Protein AF-A0A117SSV2-F1 (afdb_monomer_lite)

Sequence (88 aa):
MGQPDGTGHSETFWGEFPLFRRLLEENILISLVGAEGLSNLPGEPWIGRYYAYQIPAHYWVLRAMIRRGSINVKPEDVLKEIGEIRVD

Secondary structure (DSSP, 8-state):
-PPP-SSSS-HHHHHT-HHHHHHHHTTSEEE-TTTTTTSPPP--TTB-SSEEESSHHHHHHHHHHHHHT-S---HHHHHHHHTSS---

Structure (mmCIF, N/CA/C/O backbone):
data_AF-A0A117SSV2-F1
#
_entry.id   AF-A0A117SSV2-F1
#
loop_
_atom_site.group_PDB
_atom_site.id
_atom_site.type_symbol
_atom_site.label_atom_id
_atom_site.label_alt_id
_atom_site.label_comp_id
_atom_site.label_asym_id
_atom_site.label_entity_id
_atom_site.label_seq_id
_atom_site.pdbx_PDB_ins_code
_atom_site.Cartn_x
_atom_site.Cartn_y
_atom_site.Cartn_z
_atom_site.occupancy
_atom_site.B_iso_or_equiv
_atom_site.auth_seq_id
_atom_site.auth_comp_id
_atom_site.auth_asym_id
_atom_site.auth_atom_id
_atom_site.pdbx_PDB_model_num
ATOM 1 N N . MET A 1 1 ? 17.849 20.386 -18.855 1.00 38.66 1 MET A N 1
ATOM 2 C CA . MET A 1 1 ? 17.263 19.041 -19.023 1.00 38.66 1 MET A CA 1
ATOM 3 C C . MET A 1 1 ? 17.923 18.142 -17.996 1.00 38.66 1 MET A C 1
ATOM 5 O O . MET A 1 1 ? 19.141 18.021 -18.050 1.00 38.66 1 MET A O 1
ATOM 9 N N . GLY A 1 2 ? 17.165 17.636 -17.020 1.00 45.00 2 GLY A N 1
ATOM 10 C CA . GLY A 1 2 ? 17.669 16.692 -16.017 1.00 45.00 2 GLY A CA 1
ATOM 11 C C . GLY A 1 2 ? 17.933 15.323 -16.644 1.00 45.00 2 GLY A C 1
ATOM 12 O O . GLY A 1 2 ? 17.255 14.945 -17.602 1.00 45.00 2 GLY A O 1
ATOM 13 N N . GLN A 1 3 ? 18.958 14.621 -16.162 1.00 41.16 3 GLN A N 1
ATOM 14 C CA . GLN A 1 3 ? 19.251 13.258 -16.601 1.00 41.16 3 GLN A CA 1
ATOM 15 C C . GLN A 1 3 ? 18.098 12.315 -16.211 1.00 41.16 3 GLN A C 1
ATOM 17 O O . GLN A 1 3 ? 17.529 12.485 -15.135 1.00 41.16 3 GLN A O 1
ATOM 22 N N . PRO A 1 4 ? 17.748 11.327 -17.053 1.00 54.31 4 PRO A N 1
ATOM 23 C CA . PRO A 1 4 ? 16.742 10.330 -16.708 1.00 54.31 4 PRO A CA 1
ATOM 24 C C . PRO A 1 4 ? 17.238 9.467 -15.540 1.00 54.31 4 PRO A C 1
ATOM 26 O O . PRO A 1 4 ? 18.366 8.976 -15.562 1.00 54.31 4 PRO A O 1
ATOM 29 N N . ASP A 1 5 ? 16.384 9.266 -14.539 1.00 60.00 5 ASP A N 1
ATOM 30 C CA . ASP A 1 5 ? 16.665 8.593 -13.258 1.00 60.00 5 ASP A CA 1
ATOM 31 C C . ASP A 1 5 ? 16.857 7.063 -13.360 1.00 60.00 5 ASP A C 1
ATOM 33 O O . ASP A 1 5 ? 16.782 6.342 -12.369 1.00 60.00 5 ASP A O 1
ATOM 37 N N . GLY A 1 6 ? 17.097 6.540 -14.565 1.00 52.62 6 GLY A N 1
ATOM 38 C CA . GLY A 1 6 ? 17.258 5.108 -14.809 1.00 52.62 6 GLY A CA 1
ATOM 39 C C . GLY A 1 6 ? 15.967 4.289 -14.687 1.00 52.62 6 GLY A C 1
ATOM 40 O O . GLY A 1 6 ? 16.010 3.091 -14.947 1.00 52.62 6 GLY A O 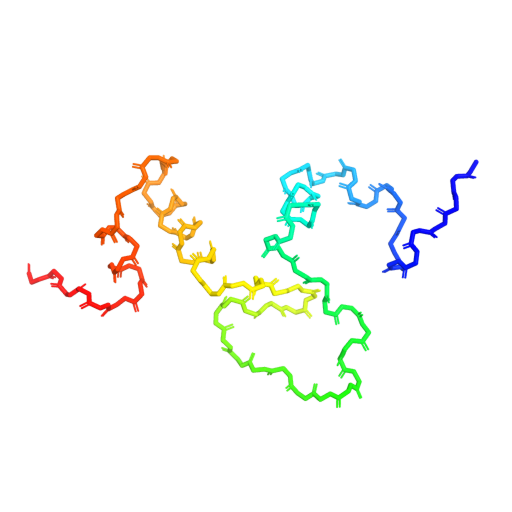1
ATOM 41 N N . THR A 1 7 ? 14.819 4.902 -14.364 1.00 59.75 7 THR A N 1
ATOM 42 C CA . THR A 1 7 ? 13.529 4.194 -14.238 1.00 59.75 7 THR A CA 1
ATOM 43 C C . THR A 1 7 ? 12.738 4.118 -15.545 1.00 59.75 7 THR A C 1
ATOM 45 O O . THR A 1 7 ? 11.682 3.496 -15.594 1.00 59.75 7 THR A O 1
ATOM 48 N N . GLY A 1 8 ? 13.233 4.741 -16.622 1.00 50.19 8 GLY A N 1
ATOM 49 C CA . GLY A 1 8 ? 12.524 4.815 -17.905 1.00 50.19 8 GLY A CA 1
ATOM 50 C C . GLY A 1 8 ? 11.347 5.800 -17.914 1.00 50.19 8 GLY A C 1
ATOM 51 O O . GLY A 1 8 ? 10.672 5.929 -18.933 1.00 50.19 8 GLY A O 1
ATOM 52 N N . HIS A 1 9 ? 11.131 6.536 -16.823 1.00 54.06 9 HIS A N 1
ATOM 53 C CA . HIS A 1 9 ? 10.104 7.563 -16.703 1.00 54.06 9 HIS A CA 1
ATOM 54 C C . HIS A 1 9 ? 10.756 8.943 -16.564 1.00 54.06 9 HIS A C 1
ATOM 56 O O . HIS A 1 9 ? 11.765 9.110 -15.885 1.00 54.06 9 HIS A O 1
ATOM 62 N N . SER A 1 10 ? 10.215 9.953 -17.246 1.00 50.59 10 SER A N 1
ATOM 63 C CA . SER A 1 10 ? 10.681 11.330 -17.078 1.00 50.59 10 SER A CA 1
ATOM 64 C C . SER A 1 10 ? 10.251 11.867 -15.709 1.00 50.59 10 SER A C 1
ATOM 66 O O . SER A 1 10 ? 9.158 11.546 -15.244 1.00 50.59 10 SER A O 1
ATOM 68 N N . GLU A 1 11 ? 11.052 12.747 -15.090 1.00 49.66 11 GLU A N 1
ATOM 69 C CA . GLU A 1 11 ? 10.701 13.449 -13.833 1.00 49.66 11 GLU A CA 1
ATOM 70 C C . GLU A 1 11 ? 9.286 14.066 -13.859 1.00 49.66 11 GLU A C 1
ATOM 72 O O . GLU A 1 11 ? 8.633 14.194 -12.823 1.00 49.66 11 GLU A O 1
ATOM 77 N N . THR A 1 12 ? 8.789 14.413 -15.049 1.00 51.31 12 THR A N 1
ATOM 78 C CA . THR A 1 12 ? 7.432 14.914 -15.291 1.00 51.31 12 THR A CA 1
ATOM 79 C C . THR A 1 12 ? 6.321 13.906 -14.993 1.00 51.31 12 THR A C 1
ATOM 81 O O . THR A 1 12 ? 5.290 14.322 -14.484 1.00 51.31 12 THR A O 1
ATOM 84 N N . PHE A 1 13 ? 6.508 12.603 -15.234 1.00 54.72 13 PHE A N 1
ATOM 85 C CA . PHE A 1 13 ? 5.467 11.596 -14.973 1.00 54.72 13 PHE A CA 1
ATOM 86 C C . PHE A 1 13 ? 5.246 11.384 -13.465 1.00 54.72 13 PHE A C 1
ATOM 88 O O . PHE A 1 13 ? 4.124 11.203 -12.999 1.00 54.72 13 PHE A O 1
ATOM 95 N N . TRP A 1 14 ? 6.321 11.473 -12.677 1.00 50.59 14 TRP A N 1
ATOM 96 C CA . TRP A 1 14 ? 6.277 11.326 -11.220 1.00 50.59 14 TRP A CA 1
ATOM 97 C C . TRP A 1 14 ? 5.812 12.586 -10.487 1.00 50.59 14 TRP A C 1
ATOM 99 O O . TRP A 1 14 ? 5.256 12.494 -9.391 1.00 50.59 14 TRP A O 1
ATOM 109 N N . GLY A 1 15 ? 6.028 13.763 -11.082 1.00 55.94 15 GLY A N 1
ATOM 110 C CA . GLY A 1 15 ? 5.587 15.045 -10.528 1.00 55.94 15 GLY A CA 1
ATOM 111 C C . GLY A 1 15 ? 4.065 15.174 -10.398 1.00 55.94 15 GLY A C 1
ATOM 112 O O . GLY A 1 15 ? 3.594 15.919 -9.542 1.00 55.94 15 GLY A O 1
ATOM 113 N N . GLU A 1 16 ? 3.300 14.420 -11.192 1.00 65.12 16 GLU A N 1
ATOM 114 C CA . GLU A 1 16 ? 1.830 14.469 -11.216 1.00 65.12 16 GLU A CA 1
ATOM 115 C C . GLU A 1 16 ? 1.163 13.652 -10.093 1.00 65.12 16 GLU A C 1
ATOM 117 O O . GLU A 1 16 ? -0.008 13.872 -9.780 1.00 65.12 16 GLU A O 1
ATOM 122 N N . PHE A 1 17 ? 1.902 12.759 -9.421 1.00 75.94 17 PHE A N 1
ATOM 123 C CA . PHE A 1 17 ? 1.375 11.891 -8.360 1.00 75.94 17 PHE A CA 1
ATOM 124 C C . PHE A 1 17 ? 2.222 11.984 -7.080 1.00 75.94 17 PHE A C 1
ATOM 126 O O . PHE A 1 17 ? 2.980 11.063 -6.759 1.00 75.94 17 PHE A O 1
ATOM 133 N N . PRO A 1 18 ? 2.090 13.068 -6.293 1.00 85.00 18 PRO A N 1
ATOM 134 C CA . PRO A 1 18 ? 2.955 13.323 -5.140 1.00 85.00 18 PRO A CA 1
ATOM 135 C C . PRO A 1 18 ? 2.897 12.219 -4.075 1.00 85.00 18 PRO A C 1
ATOM 137 O O . PRO A 1 18 ? 3.928 11.875 -3.503 1.00 85.00 18 PRO A O 1
ATOM 140 N N . LEU A 1 19 ? 1.729 11.607 -3.842 1.00 84.31 19 LEU A N 1
ATOM 141 C CA . LEU A 1 19 ? 1.620 10.456 -2.937 1.00 84.31 19 LEU A CA 1
ATOM 142 C C . LEU A 1 19 ? 2.432 9.265 -3.455 1.00 84.31 19 LEU A C 1
ATOM 144 O O . LEU A 1 19 ? 3.178 8.652 -2.703 1.00 84.31 19 LEU A O 1
ATOM 148 N N . PHE A 1 20 ? 2.306 8.959 -4.744 1.00 85.56 20 PHE A N 1
ATOM 149 C CA . PHE A 1 20 ? 2.983 7.825 -5.356 1.00 85.56 20 PHE A CA 1
ATOM 150 C C . PHE A 1 20 ? 4.508 7.958 -5.259 1.00 85.56 20 PHE A C 1
ATOM 152 O O . PHE A 1 20 ? 5.186 7.027 -4.826 1.00 85.56 20 PHE A O 1
ATOM 159 N N . ARG A 1 21 ? 5.033 9.150 -5.571 1.00 87.88 21 ARG A N 1
ATOM 160 C CA . ARG A 1 21 ? 6.455 9.474 -5.416 1.00 87.88 21 ARG A CA 1
ATOM 161 C C . ARG A 1 21 ? 6.940 9.241 -3.985 1.00 87.88 21 ARG A C 1
ATOM 163 O O . ARG A 1 21 ? 7.950 8.575 -3.793 1.00 87.88 21 ARG A O 1
ATOM 170 N N . ARG A 1 22 ? 6.194 9.721 -2.983 1.00 91.69 22 ARG A N 1
ATOM 171 C CA . ARG A 1 22 ? 6.545 9.507 -1.570 1.00 91.69 22 ARG A CA 1
ATOM 172 C C . ARG A 1 22 ? 6.555 8.028 -1.197 1.00 91.69 22 ARG A C 1
ATOM 174 O O . ARG A 1 22 ? 7.459 7.596 -0.501 1.00 91.69 22 ARG A O 1
ATOM 181 N N . LEU A 1 23 ? 5.602 7.232 -1.680 1.00 92.50 23 LEU A N 1
ATOM 182 C CA . LEU A 1 23 ? 5.589 5.792 -1.403 1.00 92.50 23 LEU A CA 1
ATOM 183 C C . LEU A 1 23 ? 6.808 5.064 -1.996 1.00 92.50 23 LEU A C 1
ATOM 185 O O . LEU A 1 23 ? 7.263 4.086 -1.407 1.00 92.50 23 LEU A O 1
ATOM 189 N N . LEU A 1 24 ? 7.347 5.521 -3.130 1.00 92.12 24 LEU A N 1
ATOM 190 C CA . LEU A 1 24 ? 8.614 5.009 -3.661 1.00 92.12 24 LEU A CA 1
ATOM 191 C C . LEU A 1 24 ? 9.817 5.480 -2.832 1.00 92.12 24 LEU A C 1
ATOM 193 O O . LEU A 1 24 ? 10.633 4.655 -2.435 1.00 92.12 24 LEU A O 1
ATOM 197 N N . GLU A 1 25 ? 9.914 6.783 -2.549 1.00 92.56 25 GLU A N 1
ATOM 198 C CA . GLU A 1 25 ? 11.028 7.388 -1.794 1.00 92.56 25 GLU A CA 1
ATOM 199 C C . GLU A 1 25 ? 11.171 6.794 -0.381 1.00 92.56 25 GLU A C 1
ATOM 201 O O . GLU A 1 25 ? 12.284 6.610 0.107 1.00 92.56 25 GLU A O 1
ATOM 206 N N . GLU A 1 26 ? 10.053 6.432 0.252 1.00 94.19 26 GLU A N 1
ATOM 207 C CA . GLU A 1 26 ? 10.008 5.827 1.590 1.00 94.19 26 GLU A CA 1
ATOM 208 C C . GLU A 1 26 ? 10.087 4.282 1.557 1.00 94.19 26 GLU A C 1
ATOM 210 O O . GLU A 1 26 ? 9.866 3.628 2.575 1.00 94.19 26 GLU A O 1
ATOM 215 N N . ASN A 1 27 ? 10.385 3.669 0.402 1.00 93.88 27 ASN A N 1
ATOM 216 C CA . ASN A 1 27 ? 10.469 2.210 0.211 1.00 93.88 27 ASN A CA 1
ATOM 217 C C . ASN A 1 27 ? 9.189 1.429 0.580 1.00 93.88 27 ASN A C 1
ATOM 219 O O . ASN A 1 27 ? 9.231 0.267 0.988 1.00 93.88 27 ASN A O 1
ATOM 223 N N . ILE A 1 28 ? 8.022 2.048 0.414 1.00 95.81 28 ILE A N 1
ATOM 224 C CA . ILE A 1 28 ? 6.726 1.383 0.596 1.00 95.81 28 ILE A CA 1
ATOM 225 C C . ILE A 1 28 ? 6.332 0.627 -0.679 1.00 95.81 28 ILE A C 1
ATOM 227 O O . ILE A 1 28 ? 5.850 -0.508 -0.606 1.00 95.81 28 ILE A O 1
ATOM 231 N N . LEU A 1 29 ? 6.563 1.239 -1.843 1.00 95.00 29 LEU A N 1
ATOM 232 C CA . LEU A 1 29 ? 6.404 0.629 -3.163 1.00 95.00 29 LEU A CA 1
ATOM 233 C C . LEU A 1 29 ? 7.766 0.277 -3.774 1.00 95.00 29 LEU A C 1
ATOM 235 O O . LEU A 1 29 ? 8.790 0.867 -3.437 1.00 95.00 29 LEU A O 1
ATOM 239 N N . ILE A 1 30 ? 7.769 -0.675 -4.702 1.00 93.00 30 ILE A N 1
ATOM 240 C CA . ILE A 1 30 ? 8.895 -0.991 -5.586 1.00 93.00 30 ILE A CA 1
ATOM 241 C C . ILE A 1 30 ? 8.414 -1.023 -7.034 1.00 93.00 30 ILE A C 1
ATOM 243 O O . ILE A 1 30 ? 7.300 -1.475 -7.309 1.00 93.00 30 ILE A O 1
ATOM 247 N N . SER A 1 31 ? 9.250 -0.538 -7.952 1.00 90.06 31 SER A N 1
ATOM 248 C CA . SER A 1 31 ? 9.016 -0.658 -9.393 1.00 90.06 31 SER A CA 1
ATOM 249 C C . SER A 1 31 ? 9.223 -2.093 -9.861 1.00 90.06 31 SER A C 1
ATOM 251 O O . SER A 1 31 ? 10.226 -2.720 -9.533 1.00 90.06 31 SER A O 1
ATOM 253 N N . LEU A 1 32 ? 8.274 -2.595 -10.646 1.00 89.12 32 LEU A N 1
ATOM 254 C CA . LEU A 1 32 ? 8.364 -3.868 -11.362 1.00 89.12 32 LEU A CA 1
ATOM 255 C C . LEU A 1 32 ? 8.684 -3.664 -12.848 1.00 89.12 32 LEU A C 1
ATOM 257 O O . LEU A 1 32 ? 8.771 -4.642 -13.584 1.00 89.12 32 LEU A O 1
ATOM 261 N N . VAL A 1 33 ? 8.854 -2.415 -13.293 1.00 85.44 33 VAL A N 1
ATOM 262 C CA . VAL A 1 33 ? 9.221 -2.103 -14.679 1.00 85.44 33 VAL A CA 1
ATOM 263 C C . VAL A 1 33 ? 10.541 -2.795 -15.020 1.00 85.44 33 VAL A C 1
ATOM 265 O O . VAL A 1 33 ? 11.546 -2.611 -14.334 1.00 85.44 33 VAL A O 1
ATOM 268 N N . GLY A 1 34 ? 10.532 -3.604 -16.077 1.00 81.38 34 GLY A N 1
ATOM 269 C CA . GLY A 1 34 ? 11.668 -4.417 -16.510 1.00 81.38 34 GLY A CA 1
ATOM 270 C C . GLY A 1 34 ? 11.697 -5.827 -15.911 1.00 81.38 34 GLY A C 1
ATOM 271 O O . GLY A 1 34 ? 12.486 -6.656 -16.365 1.00 81.38 34 GLY A O 1
ATOM 272 N N . ALA A 1 35 ? 10.833 -6.138 -14.940 1.00 81.31 35 ALA A N 1
ATOM 273 C CA . ALA A 1 35 ? 10.703 -7.481 -14.377 1.00 81.31 35 ALA A CA 1
ATOM 274 C C . ALA A 1 35 ? 9.740 -8.376 -15.177 1.00 81.31 35 ALA A C 1
ATOM 276 O O . ALA A 1 35 ? 9.764 -9.595 -15.000 1.00 81.31 35 ALA A O 1
ATOM 277 N N . GLU A 1 36 ? 8.934 -7.812 -16.087 1.00 74.19 36 GLU A N 1
ATOM 278 C CA . GLU A 1 36 ? 7.908 -8.543 -16.846 1.00 74.19 36 GLU A CA 1
ATOM 279 C C . GLU A 1 36 ? 8.496 -9.658 -17.728 1.00 74.19 36 GLU A C 1
ATOM 281 O O . GLU A 1 36 ? 7.810 -10.626 -18.049 1.00 74.19 36 GLU A O 1
ATOM 286 N N . GLY A 1 37 ? 9.771 -9.534 -18.112 1.00 76.75 37 GLY A N 1
ATOM 287 C CA . GLY A 1 37 ? 10.492 -10.526 -18.914 1.00 76.75 37 GLY A CA 1
ATOM 288 C C . GLY A 1 37 ? 11.255 -11.581 -18.109 1.00 76.75 37 GLY A C 1
ATOM 289 O O . GLY A 1 37 ? 11.816 -12.494 -18.710 1.00 76.75 37 GLY A O 1
ATOM 290 N N . LEU A 1 38 ? 11.317 -11.463 -16.777 1.00 82.12 38 LEU A N 1
ATOM 291 C CA . LEU A 1 38 ? 12.134 -12.345 -15.934 1.00 82.12 38 LEU A CA 1
ATOM 292 C C . LEU A 1 38 ? 11.354 -13.565 -15.436 1.00 82.12 38 LEU A C 1
ATOM 294 O O . LEU A 1 38 ? 11.901 -14.663 -15.360 1.00 82.12 38 LEU A O 1
ATOM 298 N N . SER A 1 39 ? 10.084 -13.376 -15.075 1.00 82.31 39 SER A N 1
ATOM 299 C CA . SER A 1 39 ? 9.188 -14.440 -14.609 1.00 82.31 39 SER A CA 1
ATOM 300 C C . SER A 1 39 ? 7.740 -13.946 -14.557 1.00 82.31 39 SER A C 1
ATOM 302 O O . SER A 1 39 ? 7.487 -12.743 -14.607 1.00 82.31 39 SER A O 1
ATOM 304 N N . ASN A 1 40 ? 6.787 -14.867 -14.399 1.00 86.38 40 ASN A N 1
ATOM 305 C CA . ASN A 1 40 ? 5.414 -14.488 -14.075 1.00 86.38 40 ASN A CA 1
ATOM 306 C C . ASN A 1 40 ? 5.348 -13.930 -12.650 1.00 86.38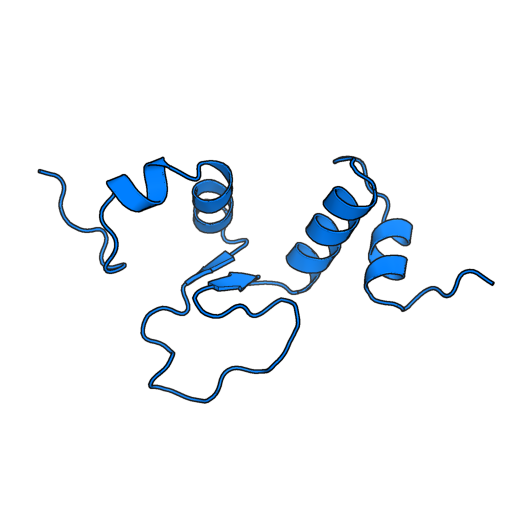 40 ASN A C 1
ATOM 308 O O . ASN A 1 40 ? 5.796 -14.580 -11.704 1.00 86.38 40 ASN A O 1
ATOM 312 N N . LEU A 1 41 ? 4.741 -12.755 -12.495 1.00 87.00 41 LEU A N 1
ATOM 313 C CA . LEU A 1 41 ? 4.486 -12.177 -11.181 1.00 87.00 41 LEU A CA 1
ATOM 314 C C . LEU A 1 41 ? 3.364 -12.946 -10.452 1.00 87.00 41 LEU A C 1
ATOM 316 O O . LEU A 1 41 ? 2.408 -13.383 -11.102 1.00 87.00 41 LEU A O 1
ATOM 320 N N . PRO A 1 42 ? 3.436 -13.098 -9.116 1.00 86.12 42 PRO A N 1
ATOM 321 C CA . PRO A 1 42 ? 2.345 -13.674 -8.336 1.00 86.12 42 PRO A CA 1
ATOM 322 C C . PRO A 1 42 ? 1.075 -12.816 -8.428 1.00 86.12 42 PRO A C 1
ATOM 324 O O . PRO A 1 42 ? 1.146 -11.590 -8.470 1.00 86.12 42 PRO A O 1
ATOM 327 N N . GLY A 1 43 ? -0.096 -13.457 -8.400 1.00 89.44 43 GLY A N 1
ATOM 328 C CA . GLY A 1 43 ? -1.407 -12.794 -8.467 1.00 89.44 43 GLY A CA 1
ATOM 329 C C . GLY A 1 43 ? -1.890 -12.194 -7.142 1.00 89.44 43 GLY A C 1
ATOM 330 O O . GLY A 1 43 ? -3.093 -12.155 -6.896 1.00 89.44 43 GLY A O 1
ATOM 331 N N . GLU A 1 44 ? -0.968 -11.788 -6.272 1.00 94.12 44 GLU A N 1
ATOM 332 C CA . GLU A 1 44 ? -1.290 -11.281 -4.939 1.00 94.12 44 GLU A CA 1
ATOM 333 C C . GLU A 1 44 ? -1.850 -9.853 -5.001 1.00 94.12 44 GLU A C 1
ATOM 335 O O . GLU A 1 44 ? -1.403 -9.046 -5.817 1.00 94.12 44 GLU A O 1
ATOM 340 N N . PRO A 1 45 ? -2.780 -9.470 -4.110 1.00 93.19 45 PRO A N 1
ATOM 341 C CA . PRO A 1 45 ? -3.463 -8.179 -4.194 1.00 93.19 45 PRO A CA 1
ATOM 342 C C . PRO A 1 45 ? -2.541 -6.969 -3.964 1.00 93.19 45 PRO A C 1
ATOM 344 O O . PRO A 1 45 ? -2.882 -5.855 -4.362 1.00 9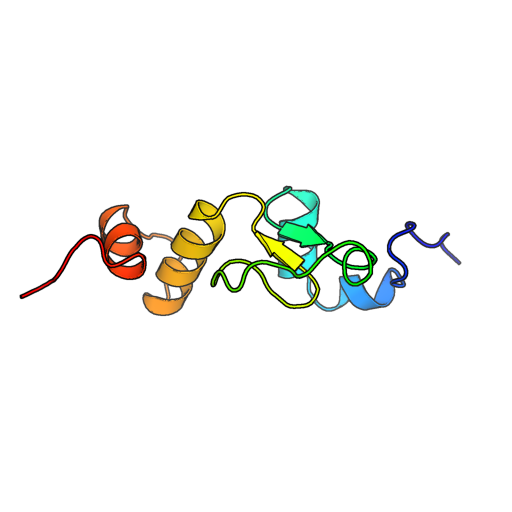3.19 45 PRO A O 1
ATOM 347 N N . TRP A 1 46 ? -1.378 -7.174 -3.340 1.00 95.06 46 TRP A N 1
ATOM 348 C CA . TRP A 1 46 ? -0.349 -6.150 -3.142 1.00 95.06 46 TRP A CA 1
ATOM 349 C C . TRP A 1 46 ? 0.670 -6.066 -4.292 1.00 95.06 46 TRP A C 1
ATOM 351 O O . TRP A 1 46 ? 1.599 -5.258 -4.217 1.00 95.06 46 TRP A O 1
ATOM 361 N N . ILE A 1 47 ? 0.505 -6.869 -5.348 1.00 93.38 47 ILE A N 1
ATOM 362 C CA . ILE A 1 47 ? 1.333 -6.863 -6.557 1.00 93.38 47 ILE A CA 1
ATOM 363 C C . ILE A 1 47 ? 0.483 -6.340 -7.718 1.00 93.38 47 ILE A C 1
ATOM 365 O O . ILE A 1 47 ? -0.479 -6.965 -8.159 1.00 93.38 47 ILE A O 1
ATOM 369 N N . GLY A 1 48 ? 0.821 -5.147 -8.197 1.00 89.12 48 GLY A N 1
ATOM 370 C CA . GLY A 1 48 ? 0.214 -4.542 -9.376 1.00 89.12 48 GLY A CA 1
ATOM 371 C C . GLY A 1 48 ? 0.992 -4.859 -10.651 1.00 89.12 48 GLY A C 1
ATOM 372 O O . GLY A 1 48 ? 1.971 -5.597 -10.654 1.00 89.12 48 GLY A O 1
ATOM 373 N N . ARG A 1 49 ? 0.569 -4.243 -11.761 1.00 85.25 49 ARG A N 1
ATOM 374 C CA . ARG A 1 49 ? 1.218 -4.428 -13.068 1.00 85.25 49 ARG A CA 1
ATOM 375 C C . ARG A 1 49 ? 2.635 -3.847 -13.123 1.00 85.25 49 ARG A C 1
ATOM 377 O O . ARG A 1 49 ? 3.517 -4.480 -13.678 1.00 85.25 49 ARG A O 1
ATOM 384 N N . TYR A 1 50 ? 2.816 -2.641 -12.589 1.00 87.12 50 TYR A N 1
ATOM 385 C CA . TYR A 1 50 ? 4.069 -1.882 -12.701 1.00 87.12 50 TYR A CA 1
ATOM 386 C C . TYR A 1 50 ? 4.758 -1.661 -11.355 1.00 87.12 50 TYR A C 1
ATOM 388 O O . TYR A 1 50 ? 5.915 -1.257 -11.323 1.00 87.12 50 TYR A O 1
ATOM 396 N N . TYR A 1 51 ? 4.060 -1.923 -10.247 1.00 91.62 51 TYR A N 1
ATOM 397 C CA . TYR A 1 51 ? 4.568 -1.719 -8.894 1.00 91.62 51 TYR A CA 1
ATOM 398 C C . TYR A 1 51 ? 3.990 -2.759 -7.950 1.00 91.62 51 TYR A C 1
ATOM 400 O O . TYR A 1 51 ? 2.853 -3.198 -8.128 1.00 91.62 51 TYR A O 1
ATOM 408 N N . ALA A 1 52 ? 4.742 -3.085 -6.909 1.00 94.38 52 ALA A N 1
ATOM 409 C CA . ALA A 1 52 ? 4.265 -3.856 -5.770 1.00 94.38 52 ALA A CA 1
ATOM 410 C C . ALA A 1 52 ? 4.515 -3.088 -4.474 1.00 94.38 52 ALA A C 1
ATOM 412 O O . ALA A 1 52 ? 5.430 -2.269 -4.397 1.00 94.38 52 ALA A O 1
ATOM 413 N N . TYR A 1 53 ? 3.740 -3.387 -3.436 1.00 96.12 53 TYR A N 1
ATOM 414 C CA . TYR A 1 53 ? 4.146 -3.036 -2.080 1.00 96.12 53 TYR A CA 1
ATOM 415 C C . TYR A 1 53 ? 5.299 -3.938 -1.649 1.00 96.12 53 TYR A C 1
ATOM 417 O O . TYR A 1 53 ? 5.209 -5.158 -1.780 1.00 96.12 53 TYR A O 1
ATOM 425 N N . GLN A 1 54 ? 6.365 -3.342 -1.108 1.00 93.81 54 GLN A N 1
ATOM 426 C CA . GLN A 1 54 ? 7.550 -4.092 -0.674 1.00 93.81 54 GLN A CA 1
ATOM 427 C C . GLN A 1 54 ? 7.230 -5.048 0.481 1.00 93.81 54 GLN A C 1
ATOM 429 O O . GLN A 1 54 ? 7.761 -6.153 0.550 1.00 93.81 54 GLN A O 1
ATOM 434 N N . ILE A 1 55 ? 6.325 -4.631 1.370 1.00 95.25 55 ILE A N 1
ATOM 435 C CA . ILE A 1 55 ? 5.819 -5.441 2.480 1.00 95.25 55 ILE A CA 1
ATOM 436 C C . ILE A 1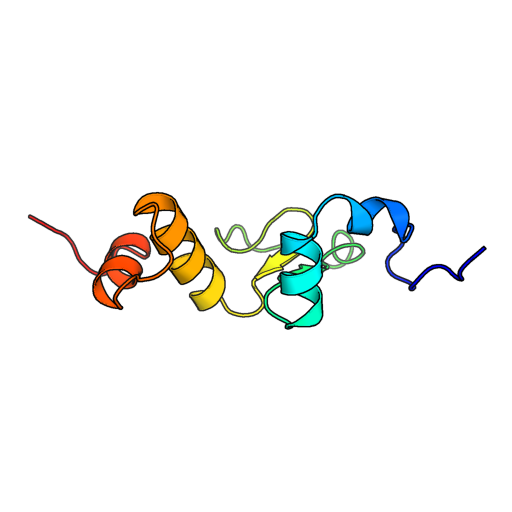 55 ? 4.293 -5.520 2.339 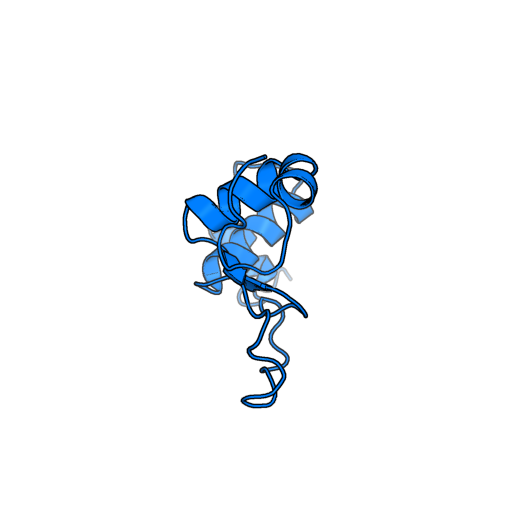1.00 95.25 55 ILE A C 1
ATOM 438 O O . ILE A 1 55 ? 3.655 -4.462 2.297 1.00 95.25 55 ILE A O 1
ATOM 442 N N . PRO A 1 56 ? 3.681 -6.722 2.330 1.00 94.25 56 PRO A N 1
ATOM 443 C CA . PRO A 1 56 ? 2.227 -6.883 2.205 1.00 94.25 56 PRO A CA 1
ATOM 444 C C . PRO A 1 56 ? 1.426 -6.077 3.237 1.00 94.25 56 PRO A C 1
ATOM 446 O O . PRO A 1 56 ? 0.340 -5.586 2.943 1.00 94.25 56 PRO A O 1
ATOM 449 N N . ALA A 1 57 ? 1.974 -5.879 4.440 1.00 94.19 57 ALA A N 1
ATOM 450 C CA . ALA A 1 57 ? 1.342 -5.087 5.494 1.00 94.19 57 ALA A CA 1
ATOM 451 C C . ALA A 1 57 ? 1.034 -3.640 5.063 1.00 94.19 57 ALA A C 1
ATOM 453 O O . ALA A 1 57 ? -0.019 -3.118 5.422 1.00 94.19 57 ALA A O 1
ATOM 454 N N . HIS A 1 58 ? 1.890 -3.006 4.251 1.00 95.62 58 HIS A N 1
ATOM 455 C CA . HIS A 1 58 ? 1.637 -1.646 3.763 1.00 95.62 58 HIS A CA 1
ATOM 456 C C . HIS A 1 58 ? 0.370 -1.570 2.905 1.00 95.62 58 HIS A C 1
ATOM 458 O O . HIS A 1 58 ? -0.421 -0.641 3.065 1.00 95.62 58 HIS A O 1
ATOM 464 N N . TYR A 1 59 ? 0.151 -2.570 2.043 1.00 95.88 59 TYR A N 1
ATOM 465 C CA . TYR A 1 59 ? -1.066 -2.675 1.240 1.00 95.88 59 TYR A CA 1
ATOM 466 C C . TYR A 1 59 ? -2.304 -2.747 2.134 1.00 95.88 59 TYR A C 1
ATOM 468 O O . TYR A 1 59 ? -3.246 -1.979 1.949 1.00 95.88 59 TYR A O 1
ATOM 476 N N . TRP A 1 60 ? -2.292 -3.638 3.128 1.00 96.88 60 TRP A N 1
ATOM 477 C CA . TRP A 1 60 ? -3.448 -3.856 3.995 1.00 96.88 60 TRP A CA 1
ATOM 478 C C . TRP A 1 60 ? -3.764 -2.644 4.873 1.00 96.88 60 TRP A C 1
ATOM 480 O O . TRP A 1 60 ? -4.932 -2.282 5.006 1.00 96.88 60 TRP A O 1
ATOM 490 N N . VAL A 1 61 ? -2.744 -1.960 5.400 1.00 96.31 61 VAL A N 1
ATOM 491 C CA . VAL A 1 61 ? -2.925 -0.718 6.168 1.00 96.31 61 VAL A CA 1
ATOM 492 C C . VAL A 1 61 ? -3.530 0.383 5.296 1.00 96.31 61 VAL A C 1
ATOM 494 O O . VAL A 1 61 ? -4.534 0.982 5.680 1.00 96.31 61 VAL A O 1
ATOM 497 N N . LEU A 1 62 ? -2.978 0.625 4.102 1.00 94.75 62 LEU A N 1
ATOM 498 C CA . LEU A 1 62 ? -3.512 1.635 3.182 1.00 94.75 62 LEU A CA 1
ATOM 499 C C . LEU A 1 62 ? -4.931 1.296 2.724 1.00 94.75 62 LEU A C 1
ATOM 501 O O . LEU A 1 62 ? -5.791 2.175 2.668 1.00 94.75 62 LEU A O 1
ATOM 505 N N . ARG A 1 63 ? -5.210 0.019 2.451 1.00 95.19 63 ARG A N 1
ATOM 506 C CA . ARG A 1 63 ? -6.554 -0.449 2.105 1.00 95.19 63 ARG A CA 1
ATOM 507 C C . ARG A 1 63 ? -7.542 -0.184 3.238 1.00 95.19 63 ARG A C 1
ATOM 509 O O . ARG A 1 63 ? -8.614 0.351 2.965 1.00 95.19 63 ARG A O 1
ATOM 516 N N . ALA A 1 64 ? -7.171 -0.473 4.487 1.00 97.00 64 ALA A N 1
ATOM 517 C CA . ALA A 1 64 ? -7.994 -0.175 5.658 1.00 97.00 64 ALA A CA 1
ATOM 518 C C . ALA A 1 64 ? -8.245 1.333 5.803 1.00 97.00 64 ALA A C 1
ATOM 520 O O . ALA A 1 64 ? -9.384 1.748 6.025 1.00 97.00 64 ALA A O 1
ATOM 521 N N . MET A 1 65 ? -7.214 2.165 5.605 1.00 96.75 65 MET A N 1
ATOM 522 C CA . MET A 1 65 ? -7.351 3.625 5.657 1.00 96.75 65 MET A CA 1
ATOM 523 C C . MET A 1 65 ? -8.339 4.137 4.606 1.00 96.75 65 MET A C 1
ATOM 525 O O . MET A 1 65 ? -9.220 4.938 4.921 1.00 96.75 65 MET A O 1
ATOM 529 N N . ILE A 1 66 ? -8.232 3.638 3.371 1.00 94.75 66 ILE A N 1
ATOM 530 C CA . ILE A 1 66 ? -9.115 4.007 2.258 1.00 94.75 66 ILE A CA 1
ATOM 531 C C . ILE A 1 66 ? -10.548 3.540 2.526 1.00 94.75 66 ILE A C 1
ATOM 533 O O . ILE A 1 66 ? -11.484 4.324 2.382 1.00 94.75 66 ILE A O 1
ATOM 537 N N . ARG A 1 67 ? -10.735 2.284 2.949 1.00 95.06 67 ARG A N 1
ATOM 538 C CA . ARG A 1 67 ? -12.056 1.701 3.232 1.00 95.06 67 ARG A CA 1
ATOM 539 C C . ARG A 1 67 ? -12.775 2.410 4.371 1.00 95.06 67 ARG A C 1
ATOM 541 O O . ARG A 1 67 ? -13.980 2.624 4.285 1.00 95.06 67 ARG A O 1
ATOM 548 N N . ARG A 1 68 ? -12.037 2.794 5.413 1.00 95.75 68 ARG A N 1
ATOM 549 C CA . ARG A 1 68 ? -12.564 3.535 6.565 1.00 95.75 68 ARG A CA 1
ATOM 550 C C . ARG A 1 68 ? -12.683 5.040 6.306 1.00 95.75 68 ARG A C 1
ATOM 552 O O . ARG A 1 68 ? -13.340 5.729 7.079 1.00 95.75 68 ARG A O 1
ATOM 559 N N . GLY A 1 69 ? -12.039 5.557 5.259 1.00 95.94 69 GLY A N 1
ATOM 560 C CA . GLY A 1 69 ? -11.955 6.991 4.984 1.00 95.94 69 GLY A CA 1
ATOM 561 C C . GLY A 1 69 ? -11.182 7.763 6.060 1.00 95.94 69 GLY A C 1
ATOM 562 O O . GLY A 1 69 ? -11.507 8.911 6.349 1.00 95.94 69 GLY A O 1
ATOM 563 N N . SER A 1 70 ? -10.196 7.133 6.707 1.00 95.75 70 SER A N 1
ATOM 564 C CA . SER A 1 70 ? -9.452 7.724 7.825 1.00 95.75 70 SER A CA 1
ATOM 565 C C . SER A 1 70 ? -8.015 7.224 7.875 1.00 95.75 70 SER A C 1
ATOM 567 O O . SER A 1 70 ? -7.770 6.031 7.745 1.00 95.75 70 SER A O 1
ATOM 569 N N . ILE A 1 71 ? -7.068 8.123 8.153 1.00 94.00 71 ILE A N 1
ATOM 570 C CA . ILE A 1 71 ? -5.659 7.762 8.383 1.00 94.00 71 ILE A CA 1
ATOM 571 C C . ILE A 1 71 ? -5.426 7.102 9.751 1.00 94.00 71 ILE A C 1
ATOM 573 O O . ILE A 1 71 ? -4.409 6.454 9.957 1.00 94.00 71 ILE A O 1
ATOM 577 N N . ASN A 1 72 ? -6.352 7.258 10.701 1.00 96.25 72 ASN A N 1
ATOM 578 C CA . ASN A 1 72 ? -6.203 6.721 12.052 1.00 96.25 72 ASN A CA 1
ATOM 579 C C . ASN A 1 72 ? -6.896 5.358 12.171 1.00 96.25 72 ASN A C 1
ATOM 581 O O . ASN A 1 72 ? -7.950 5.256 12.803 1.00 96.25 72 ASN A O 1
ATOM 585 N N . VAL A 1 73 ? -6.355 4.340 11.504 1.00 96.00 73 VAL A N 1
ATOM 586 C CA . VAL A 1 73 ? -6.849 2.953 11.568 1.00 96.00 73 VAL A CA 1
ATOM 587 C C . VAL A 1 73 ? -6.223 2.191 12.727 1.00 96.00 73 VAL A C 1
ATOM 589 O O . VAL A 1 73 ? -5.073 2.431 13.092 1.00 96.00 73 VAL A O 1
ATOM 592 N N . LYS A 1 74 ? -6.977 1.256 13.299 1.00 96.06 74 LYS A N 1
ATOM 593 C CA . LYS A 1 74 ? -6.484 0.352 14.338 1.00 96.06 74 LYS A CA 1
ATOM 594 C C . LYS A 1 74 ? -6.046 -0.990 13.740 1.00 96.06 74 LYS A C 1
ATOM 596 O O . LYS A 1 74 ? -6.481 -1.326 12.637 1.00 96.06 74 LYS A O 1
ATOM 601 N N . PRO A 1 75 ? -5.238 -1.795 14.453 1.00 94.50 75 PRO A N 1
ATOM 602 C CA . PRO A 1 75 ? -4.872 -3.135 13.996 1.00 94.50 75 PRO A CA 1
ATOM 603 C C . PRO A 1 75 ? -6.075 -4.014 13.629 1.00 94.50 75 PRO A C 1
ATOM 605 O O . PRO A 1 75 ? -6.005 -4.761 12.657 1.00 94.50 75 PRO A O 1
ATOM 608 N N . GLU A 1 76 ? -7.200 -3.893 14.337 1.00 94.88 76 GLU A N 1
ATOM 609 C CA . GLU A 1 76 ? -8.405 -4.679 14.052 1.00 94.88 76 GLU A CA 1
ATOM 610 C C . GLU A 1 76 ? -9.033 -4.310 12.700 1.00 94.88 76 GLU A C 1
ATOM 612 O O . GLU A 1 76 ? -9.525 -5.189 11.992 1.00 94.88 76 GLU A O 1
ATOM 617 N N . ASP A 1 77 ? -8.964 -3.032 12.302 1.00 95.06 77 ASP A N 1
ATOM 618 C CA . ASP A 1 77 ? -9.419 -2.583 10.980 1.00 95.06 77 ASP A CA 1
ATOM 619 C C . ASP A 1 77 ? -8.584 -3.252 9.871 1.00 95.06 77 ASP A C 1
ATOM 621 O O . ASP A 1 77 ? -9.117 -3.651 8.838 1.00 95.06 77 ASP A O 1
ATOM 625 N N . VAL A 1 78 ? -7.277 -3.423 10.101 1.00 95.25 78 VAL A N 1
ATOM 626 C CA . VAL A 1 78 ? -6.351 -4.065 9.153 1.00 95.25 78 VAL A CA 1
ATOM 627 C C . VAL A 1 78 ? -6.596 -5.572 9.076 1.00 95.25 78 VAL A C 1
ATOM 629 O O . VAL A 1 78 ? -6.701 -6.123 7.982 1.00 95.25 78 VAL A O 1
ATOM 632 N N . LEU A 1 79 ? -6.737 -6.246 10.221 1.00 94.81 79 LEU A N 1
ATOM 633 C CA . LEU A 1 79 ? -7.019 -7.686 10.274 1.00 94.81 79 LEU A CA 1
ATOM 634 C C . LEU A 1 79 ? -8.363 -8.037 9.620 1.00 94.81 79 LEU A C 1
AT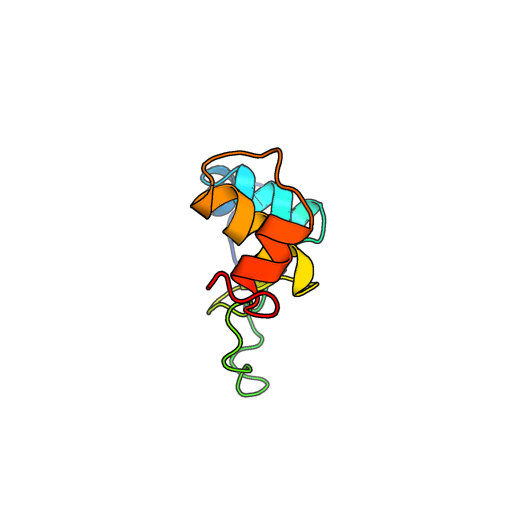OM 636 O O . LEU A 1 79 ? -8.483 -9.079 8.972 1.00 94.81 79 LEU A O 1
ATOM 640 N N . LYS A 1 80 ? -9.357 -7.147 9.723 1.00 92.31 80 LYS A N 1
ATOM 641 C CA . LYS A 1 80 ? -10.628 -7.277 9.003 1.00 92.31 80 LYS A CA 1
ATOM 642 C C . LYS A 1 80 ? -10.441 -7.218 7.484 1.00 92.31 80 LYS A C 1
ATOM 644 O O . LYS A 1 80 ? -11.070 -7.995 6.772 1.00 92.31 80 LYS A O 1
ATOM 649 N N . GLU A 1 81 ? -9.572 -6.340 6.982 1.00 92.62 81 GLU A N 1
ATOM 650 C CA . GLU A 1 81 ? -9.275 -6.253 5.545 1.00 92.62 81 GLU A CA 1
ATOM 651 C C . GLU A 1 81 ? -8.539 -7.485 5.007 1.00 92.62 81 GLU A C 1
ATOM 653 O O . GLU A 1 81 ? -8.806 -7.889 3.874 1.00 92.62 81 GLU A O 1
ATOM 658 N N . ILE A 1 82 ? -7.657 -8.087 5.813 1.00 92.06 82 ILE A N 1
ATOM 659 C CA . ILE A 1 82 ? -6.959 -9.342 5.477 1.00 92.06 82 ILE A CA 1
ATOM 660 C C . ILE A 1 82 ? -7.943 -10.529 5.469 1.00 92.06 82 ILE A C 1
ATOM 662 O O . ILE A 1 82 ? -7.752 -11.491 4.729 1.00 92.06 82 ILE A O 1
ATOM 666 N N . GLY A 1 83 ? -9.030 -10.440 6.243 1.00 86.06 83 GLY A N 1
ATOM 667 C CA . GLY A 1 83 ? -10.024 -11.506 6.397 1.00 86.06 83 GLY A CA 1
ATOM 668 C C . GLY A 1 83 ? -9.758 -12.449 7.576 1.00 86.06 83 GLY A C 1
ATOM 669 O O . GLY A 1 83 ? -10.400 -13.493 7.666 1.00 86.06 83 GLY A O 1
ATOM 670 N N . GLU A 1 84 ? -8.850 -12.077 8.485 1.00 76.62 84 GLU A N 1
ATOM 671 C CA . GLU A 1 84 ? -8.500 -12.840 9.698 1.00 76.62 84 GLU A CA 1
ATOM 672 C C . GLU A 1 84 ? -9.543 -12.684 10.817 1.00 76.62 84 GLU A C 1
ATOM 674 O O . GLU A 1 84 ? -9.682 -13.547 11.680 1.00 76.62 84 GLU A O 1
ATOM 679 N N . ILE A 1 85 ? -10.316 -11.592 10.800 1.00 66.88 85 ILE A N 1
ATOM 680 C CA . ILE A 1 85 ? -11.424 -11.363 11.732 1.00 66.88 85 ILE A CA 1
ATOM 681 C C . ILE A 1 85 ? -12.726 -11.362 10.937 1.00 66.88 85 ILE A C 1
ATOM 683 O O . ILE A 1 85 ? -12.960 -10.488 10.099 1.00 66.88 85 ILE A O 1
ATOM 687 N N . ARG A 1 86 ? -13.593 -12.337 11.219 1.00 58.72 86 ARG A N 1
ATOM 688 C CA . ARG A 1 86 ? -14.987 -12.318 10.768 1.00 58.72 86 ARG A CA 1
ATOM 689 C C . ARG A 1 86 ? -15.808 -11.567 11.807 1.00 58.72 86 ARG A C 1
ATOM 691 O O . ARG A 1 86 ? -15.717 -11.883 12.985 1.00 58.72 86 ARG A O 1
ATOM 698 N N . VAL A 1 87 ? -16.556 -10.563 11.358 1.00 58.16 87 VAL A N 1
ATOM 699 C CA . VAL A 1 87 ? -17.610 -9.947 12.165 1.00 58.16 87 VAL A CA 1
ATOM 700 C C . VAL A 1 87 ? -18.889 -10.681 11.793 1.00 58.16 87 VAL A C 1
ATOM 702 O O . VAL A 1 87 ? -19.347 -10.575 10.654 1.00 58.16 87 VAL A O 1
ATOM 705 N N . ASP A 1 88 ? -19.342 -11.509 12.718 1.00 58.16 88 ASP A N 1
ATOM 706 C CA . ASP A 1 88 ? -20.660 -12.131 12.786 1.00 58.16 88 ASP A CA 1
ATOM 707 C C . ASP A 1 88 ? -21.788 -11.096 12.946 1.00 58.16 88 ASP A C 1
ATOM 709 O O . ASP A 1 88 ? -21.566 -10.036 13.580 1.00 58.16 88 ASP A O 1
#

pLDDT: mean 82.56, std 16.73, range [38.66, 97.0]

Radius of gyration: 15.82 Å; chains: 1; bounding box: 40×34×33 Å

Foldseek 3Di:
DDDPPPLPDDPVVCVVPVVVVVCVVVLQKDFCVVVVVVDDDDPDPQDDDTMGGPDVLSVLLVVLCVVVVHNDDDPVSSCVSVVVDDDD